Protein AF-A0A355UEF3-F1 (afdb_monomer_lite)

Sequence (88 aa):
IVFEFEKRQSKQNAQNFPQLKQKIYLDTMLNVVNRNYLELFNSKQKMDIYYSTYLPFNKIKLPQTINVIMFSNKTYKVNLKFEKQKLN

pLDDT: mean 83.8, std 14.89, range [46.69, 98.0]

Structure (mmCIF, N/CA/C/O backbone):
data_AF-A0A355UEF3-F1
#
_entry.id   AF-A0A355UEF3-F1
#
loop_
_atom_site.group_PDB
_atom_site.id
_atom_site.type_symbol
_atom_site.label_atom_id
_atom_site.label_alt_id
_atom_site.label_comp_id
_atom_site.label_asym_id
_atom_site.label_entity_id
_atom_site.label_seq_id
_atom_site.pdbx_PDB_ins_code
_atom_site.Cartn_x
_atom_site.Cartn_y
_atom_site.Cartn_z
_atom_site.occupancy
_atom_site.B_iso_or_equiv
_atom_site.auth_seq_id
_atom_site.auth_comp_id
_atom_site.auth_asym_id
_atom_site.auth_atom_id
_atom_site.pdbx_PDB_model_num
ATOM 1 N N . ILE A 1 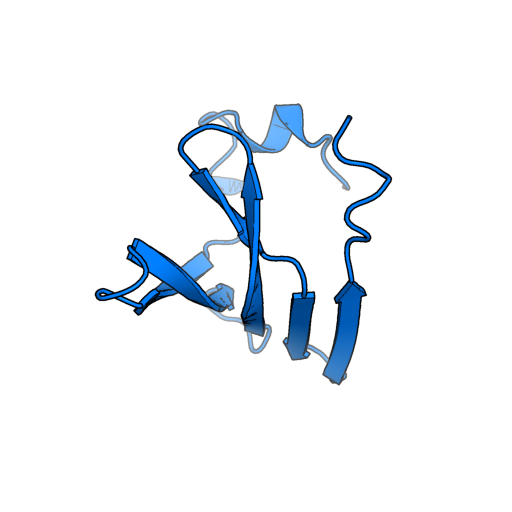1 ? -23.559 1.968 4.191 1.00 54.12 1 ILE A N 1
ATOM 2 C CA . ILE A 1 1 ? -23.779 2.169 2.738 1.00 54.12 1 ILE A CA 1
ATOM 3 C C . ILE A 1 1 ? -22.440 1.962 2.044 1.00 54.12 1 ILE A C 1
ATOM 5 O O . ILE A 1 1 ? -21.485 2.644 2.396 1.00 54.12 1 ILE A O 1
ATOM 9 N N . VAL A 1 2 ? -22.326 0.976 1.151 1.00 55.66 2 VAL A N 1
ATOM 10 C CA . VAL A 1 2 ? -21.106 0.757 0.357 1.00 55.66 2 VAL A CA 1
ATOM 11 C C . VAL A 1 2 ? -21.267 1.545 -0.938 1.00 55.66 2 VAL A C 1
ATOM 13 O O . VAL A 1 2 ? -22.132 1.224 -1.743 1.00 55.66 2 VAL A O 1
ATOM 16 N N . PHE A 1 3 ? -20.479 2.602 -1.125 1.00 57.84 3 PHE A N 1
ATOM 17 C CA . PHE A 1 3 ? -20.529 3.410 -2.347 1.00 57.84 3 PHE A CA 1
ATOM 18 C C . PHE A 1 3 ? -19.740 2.741 -3.482 1.00 57.84 3 PHE A C 1
ATOM 20 O O . PHE A 1 3 ? -18.651 2.206 -3.239 1.00 57.84 3 PHE A O 1
ATOM 27 N N . GLU A 1 4 ? -20.253 2.807 -4.713 1.00 65.50 4 GLU A N 1
ATOM 28 C CA . GLU A 1 4 ? -19.539 2.410 -5.939 1.00 65.50 4 GLU A CA 1
ATOM 29 C C . GLU A 1 4 ? -18.228 3.192 -6.092 1.00 65.50 4 GLU A C 1
ATOM 31 O O . GLU A 1 4 ? -18.155 4.358 -5.707 1.00 65.50 4 GLU A O 1
ATOM 36 N N . PHE A 1 5 ? -17.192 2.557 -6.652 1.00 63.75 5 PHE A N 1
ATOM 37 C CA . PHE A 1 5 ? -15.843 3.129 -6.757 1.00 63.75 5 PHE A CA 1
ATOM 38 C C . PHE A 1 5 ? -15.823 4.497 -7.458 1.00 63.75 5 PHE A C 1
ATOM 40 O O . PHE A 1 5 ? -15.213 5.434 -6.949 1.00 63.75 5 PHE A O 1
ATOM 47 N N . GLU A 1 6 ? -16.554 4.640 -8.562 1.00 64.06 6 GLU A N 1
ATOM 48 C CA . GLU A 1 6 ? -16.644 5.884 -9.339 1.00 64.06 6 GLU A CA 1
ATOM 49 C C . GLU A 1 6 ? -17.264 7.031 -8.526 1.00 64.06 6 GLU A C 1
ATOM 51 O O . GLU A 1 6 ? -16.771 8.159 -8.533 1.00 64.06 6 GLU A O 1
ATOM 56 N N . LYS A 1 7 ? -18.280 6.725 -7.708 1.00 61.19 7 LYS A N 1
ATOM 57 C CA . LYS A 1 7 ? -18.941 7.702 -6.829 1.00 61.19 7 LYS A CA 1
ATOM 58 C C . LYS A 1 7 ? -18.029 8.194 -5.697 1.00 61.19 7 LYS A C 1
ATOM 60 O O . LYS A 1 7 ? -18.232 9.307 -5.207 1.00 61.19 7 LYS A O 1
ATOM 65 N N . ARG A 1 8 ? -16.997 7.422 -5.317 1.00 60.97 8 ARG A N 1
ATOM 66 C CA . ARG A 1 8 ? -15.982 7.814 -4.312 1.00 60.97 8 ARG A CA 1
ATOM 67 C C . ARG A 1 8 ? -14.997 8.865 -4.826 1.00 60.97 8 ARG A C 1
ATOM 69 O O . ARG A 1 8 ? -14.390 9.551 -4.012 1.00 60.97 8 ARG A O 1
ATOM 76 N N . GLN A 1 9 ? -14.825 8.993 -6.144 1.00 56.53 9 GLN A N 1
ATOM 77 C CA . GLN A 1 9 ? -13.895 9.962 -6.741 1.00 56.53 9 GLN A CA 1
ATOM 78 C C . GLN A 1 9 ? -14.512 11.356 -6.938 1.00 56.53 9 GLN A C 1
ATOM 80 O O . GLN A 1 9 ? -13.794 12.323 -7.199 1.00 56.53 9 GLN A O 1
ATOM 85 N N . SER A 1 10 ? -15.834 11.491 -6.793 1.00 55.06 10 SER A N 1
ATOM 86 C CA . SER A 1 10 ? -16.502 12.786 -6.921 1.00 55.06 10 SER A CA 1
ATOM 87 C C . SER A 1 10 ? -16.201 13.684 -5.710 1.00 55.06 10 SER A C 1
ATOM 89 O O . SER A 1 10 ? -16.452 13.324 -4.559 1.00 55.06 10 SER A O 1
ATOM 91 N N . LYS A 1 11 ? -15.708 14.907 -5.960 1.00 57.19 11 LYS A N 1
ATOM 92 C CA . LYS A 1 11 ? -15.491 15.944 -4.924 1.00 57.19 11 LYS A CA 1
ATOM 93 C C . LYS A 1 11 ? -16.767 16.306 -4.142 1.00 57.19 11 LYS A C 1
ATOM 95 O O . LYS A 1 11 ? -16.681 16.954 -3.105 1.00 57.19 11 LYS A O 1
ATOM 100 N N . GLN A 1 12 ? -17.937 15.886 -4.623 1.00 55.47 12 GLN A N 1
ATOM 101 C CA . GLN A 1 12 ? -19.251 16.218 -4.072 1.00 55.47 12 GLN A CA 1
ATOM 102 C C . GLN A 1 12 ? -19.580 15.509 -2.745 1.00 55.47 12 GLN A C 1
ATOM 104 O O . GLN A 1 12 ? -20.563 15.869 -2.113 1.00 55.47 12 GLN A O 1
ATOM 109 N N . ASN A 1 13 ? -18.766 14.551 -2.281 1.00 54.56 13 ASN A N 1
ATOM 110 C CA . ASN A 1 13 ? -19.057 13.760 -1.074 1.00 54.56 13 ASN A CA 1
ATOM 111 C C . ASN A 1 13 ? -17.971 13.805 0.015 1.00 54.56 13 ASN A C 1
ATOM 113 O O . ASN A 1 13 ? -17.926 12.925 0.872 1.00 54.56 13 ASN A O 1
ATOM 117 N N . ALA A 1 14 ? -17.107 14.825 0.032 1.00 57.59 14 ALA A N 1
ATOM 118 C CA . ALA A 1 14 ? -16.004 14.913 0.999 1.00 57.59 14 ALA A CA 1
ATOM 119 C C . ALA A 1 14 ? -16.439 14.827 2.483 1.00 57.59 14 ALA A C 1
ATOM 121 O O . ALA A 1 14 ? -15.656 14.370 3.308 1.00 57.59 14 ALA A O 1
ATOM 122 N N . GLN A 1 15 ? -17.678 15.210 2.824 1.00 60.31 15 GLN A N 1
ATOM 123 C CA . GLN A 1 15 ? -18.228 15.082 4.185 1.00 60.31 15 GLN A CA 1
ATOM 124 C C . GLN A 1 15 ? -18.602 13.643 4.581 1.00 60.31 15 GLN A C 1
ATOM 126 O O . GLN A 1 15 ? -18.607 13.323 5.765 1.00 60.31 15 GLN A O 1
ATOM 131 N N . ASN A 1 16 ? -18.898 12.771 3.613 1.00 67.44 16 ASN A N 1
ATOM 132 C CA . ASN A 1 16 ? -19.375 11.405 3.859 1.00 67.44 16 ASN A CA 1
ATOM 133 C C . ASN A 1 16 ? -18.251 10.358 3.850 1.00 67.44 16 ASN A C 1
ATOM 135 O O . ASN A 1 16 ? -18.492 9.190 4.163 1.00 67.44 16 ASN A O 1
ATOM 139 N N . PHE A 1 17 ? -17.030 10.755 3.483 1.00 71.81 17 PHE A N 1
ATOM 140 C CA . PHE A 1 17 ? -15.870 9.872 3.466 1.00 71.81 17 PHE A CA 1
ATOM 141 C C . PHE A 1 17 ? -14.942 10.168 4.641 1.00 71.81 17 PHE A C 1
ATOM 143 O O . PHE A 1 17 ? -14.721 11.329 4.986 1.00 71.81 17 PHE A O 1
ATOM 150 N N . PRO A 1 18 ? -14.370 9.128 5.265 1.00 74.62 18 PRO A N 1
ATOM 151 C CA . PRO A 1 18 ? -13.460 9.343 6.366 1.00 74.62 18 PRO A CA 1
ATOM 152 C C . PRO A 1 18 ? -12.176 10.010 5.866 1.00 74.62 18 PRO A C 1
ATOM 154 O O . PRO A 1 18 ? -11.635 9.669 4.812 1.00 74.62 18 PRO A O 1
ATOM 157 N N . GLN A 1 19 ? -11.680 10.962 6.649 1.00 83.44 19 GLN A N 1
ATOM 158 C CA . GLN A 1 19 ? -10.423 11.638 6.357 1.00 83.44 19 GLN A CA 1
ATOM 159 C C . GLN A 1 19 ? -9.246 10.694 6.622 1.00 83.44 19 GLN A C 1
ATOM 161 O O . GLN A 1 19 ? -9.236 9.943 7.601 1.00 83.44 19 GLN A O 1
ATOM 166 N N . LEU A 1 20 ? -8.241 10.743 5.748 1.00 87.19 20 LEU A N 1
ATOM 167 C CA . LEU A 1 20 ? -7.075 9.864 5.769 1.00 87.19 20 LEU A CA 1
ATOM 168 C C . LEU A 1 20 ? -5.796 10.690 5.901 1.00 87.19 20 LEU A C 1
ATOM 170 O O . LEU A 1 20 ? -5.542 11.592 5.106 1.00 87.19 20 LEU A O 1
ATOM 174 N N . LYS A 1 21 ? -4.959 10.349 6.880 1.00 91.75 21 LYS A N 1
ATOM 175 C CA . LYS A 1 21 ? -3.563 10.774 6.929 1.00 91.75 21 LYS A CA 1
ATOM 176 C C . LYS A 1 21 ? -2.744 9.763 6.140 1.00 91.75 21 LYS A C 1
ATOM 178 O O . LYS A 1 21 ? -2.771 8.574 6.445 1.00 91.75 21 LYS A O 1
ATOM 183 N N . GLN A 1 22 ? -2.007 10.240 5.146 1.00 94.38 22 GLN A N 1
ATOM 184 C CA . GLN A 1 22 ? -1.195 9.399 4.278 1.00 94.38 22 GLN A CA 1
ATOM 185 C C . GLN A 1 22 ? 0.283 9.772 4.388 1.00 94.38 22 GLN A C 1
ATOM 187 O O . GLN A 1 22 ? 0.634 10.951 4.413 1.00 94.38 22 GLN A O 1
ATOM 192 N N . LYS A 1 23 ? 1.156 8.765 4.420 1.00 96.69 23 LYS A N 1
ATOM 193 C CA . LYS A 1 23 ? 2.604 8.931 4.303 1.00 96.69 23 LYS A CA 1
ATOM 194 C 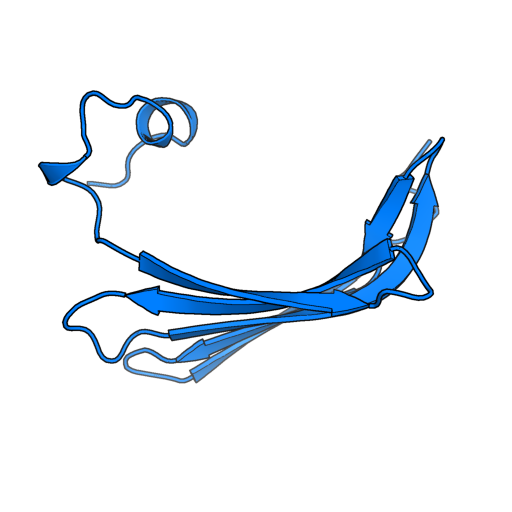C . LYS A 1 23 ? 3.151 7.964 3.261 1.00 96.69 23 LYS A C 1
ATOM 196 O O . LYS A 1 23 ? 3.059 6.750 3.424 1.00 96.69 23 LYS A O 1
ATOM 201 N N . ILE A 1 24 ? 3.734 8.522 2.206 1.00 96.31 24 ILE A N 1
ATOM 202 C CA . ILE A 1 24 ? 4.317 7.772 1.094 1.00 96.31 24 ILE A CA 1
ATOM 203 C C . ILE A 1 24 ? 5.835 7.800 1.240 1.00 96.31 24 ILE A C 1
ATOM 205 O O . ILE A 1 24 ? 6.422 8.859 1.459 1.00 96.31 24 ILE A O 1
ATOM 209 N N . TYR A 1 25 ? 6.457 6.637 1.110 1.00 96.56 25 TYR A N 1
ATOM 210 C CA . TYR A 1 25 ? 7.901 6.486 1.046 1.00 96.56 25 TYR A CA 1
ATOM 211 C C . TYR A 1 25 ? 8.291 6.081 -0.373 1.00 96.56 25 TYR A C 1
ATOM 213 O O . TYR A 1 25 ? 7.698 5.177 -0.972 1.00 96.56 25 TYR A O 1
ATOM 221 N N . LEU A 1 26 ? 9.274 6.793 -0.911 1.00 95.31 26 LEU A N 1
ATOM 222 C CA . LEU A 1 26 ? 9.777 6.603 -2.262 1.00 95.31 26 LEU A CA 1
ATOM 223 C C . LEU A 1 26 ? 11.168 5.977 -2.203 1.00 95.31 26 LEU A C 1
ATOM 225 O O . LEU A 1 26 ? 11.996 6.364 -1.381 1.00 95.31 26 LEU A O 1
ATOM 229 N N . ASP A 1 27 ? 11.418 5.037 -3.102 1.00 93.06 27 ASP A N 1
ATOM 230 C CA . ASP A 1 27 ? 12.761 4.627 -3.483 1.00 93.06 27 ASP A CA 1
ATOM 231 C C . ASP A 1 27 ? 13.221 5.546 -4.620 1.00 93.06 27 ASP A C 1
ATOM 233 O O . ASP A 1 27 ? 12.686 5.497 -5.732 1.00 93.06 27 ASP A O 1
ATOM 237 N N . THR A 1 28 ? 14.180 6.421 -4.325 1.00 92.44 28 THR A N 1
ATOM 238 C CA . THR A 1 28 ? 14.668 7.436 -5.268 1.00 92.44 28 THR A CA 1
ATOM 239 C C . THR A 1 28 ? 15.554 6.853 -6.363 1.00 92.44 28 THR A C 1
ATOM 241 O O . THR A 1 28 ? 15.582 7.404 -7.459 1.00 92.44 28 THR A O 1
ATOM 244 N N . MET A 1 29 ? 16.235 5.728 -6.115 1.00 91.50 29 MET A N 1
ATOM 245 C CA . MET A 1 29 ? 17.070 5.069 -7.125 1.00 91.50 29 MET A CA 1
ATOM 246 C C . MET A 1 29 ? 16.202 4.388 -8.179 1.00 91.50 29 MET A C 1
ATOM 248 O O . MET A 1 29 ? 16.474 4.457 -9.377 1.00 91.50 29 MET A O 1
ATOM 252 N N . LEU A 1 30 ? 15.135 3.722 -7.739 1.00 87.88 30 LEU A N 1
ATOM 253 C CA . LEU A 1 30 ? 14.214 3.031 -8.632 1.00 87.88 30 LEU A CA 1
ATOM 254 C C . LEU A 1 30 ? 13.095 3.934 -9.161 1.00 87.88 30 LEU A C 1
ATOM 256 O O . LEU A 1 30 ? 12.462 3.538 -10.145 1.00 87.88 30 LEU A O 1
ATOM 260 N N . ASN A 1 31 ? 12.901 5.113 -8.563 1.00 89.88 31 ASN A N 1
ATOM 261 C CA . ASN A 1 31 ? 11.805 6.051 -8.804 1.00 89.88 31 ASN A CA 1
ATOM 262 C C . ASN A 1 31 ? 10.420 5.390 -8.653 1.00 89.88 31 ASN A C 1
ATOM 264 O O . ASN A 1 31 ? 9.586 5.429 -9.557 1.00 89.88 31 ASN A O 1
ATOM 268 N N . VAL A 1 32 ? 10.201 4.717 -7.521 1.00 91.62 32 VAL A N 1
ATOM 269 C CA . VAL A 1 32 ? 8.966 3.967 -7.215 1.00 91.62 32 VAL A CA 1
ATOM 270 C C . VAL A 1 32 ? 8.521 4.187 -5.772 1.00 91.62 32 VAL A C 1
ATOM 272 O O . VAL A 1 32 ? 9.318 4.543 -4.909 1.00 91.62 32 VAL A O 1
ATOM 275 N N . VAL A 1 33 ? 7.244 3.935 -5.483 1.00 92.88 33 VAL A N 1
ATOM 276 C CA . VAL A 1 33 ? 6.726 3.901 -4.107 1.00 92.88 33 VAL A CA 1
ATOM 277 C C . VAL A 1 33 ? 7.105 2.572 -3.465 1.00 92.88 33 VAL A C 1
ATOM 279 O O . VAL A 1 33 ? 6.653 1.542 -3.945 1.00 92.88 33 VAL A O 1
ATOM 282 N N . ASN A 1 34 ? 7.858 2.583 -2.362 1.00 94.31 34 ASN A N 1
ATOM 283 C CA . ASN A 1 34 ? 8.215 1.359 -1.630 1.00 94.31 34 ASN A CA 1
ATOM 284 C C . ASN A 1 34 ? 7.272 1.062 -0.453 1.00 94.31 34 ASN A C 1
ATOM 286 O O . ASN A 1 34 ? 7.109 -0.097 -0.064 1.00 94.31 34 ASN A O 1
ATOM 290 N N . ARG A 1 35 ? 6.610 2.087 0.097 1.00 97.00 35 ARG A N 1
ATOM 291 C CA . ARG A 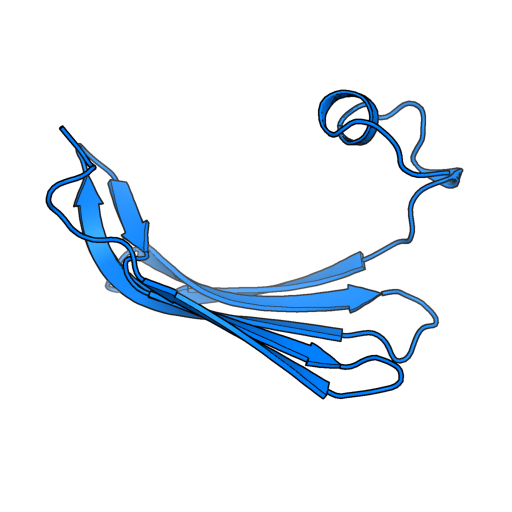1 35 ? 5.674 1.941 1.211 1.00 97.00 35 ARG A CA 1
ATOM 292 C C . ARG A 1 35 ? 4.642 3.060 1.225 1.00 97.00 35 ARG A C 1
ATOM 294 O O . ARG A 1 35 ? 4.957 4.216 0.948 1.00 97.00 35 ARG A O 1
ATOM 301 N N . ASN A 1 36 ? 3.411 2.728 1.586 1.00 96.94 36 ASN A N 1
ATOM 302 C CA . ASN A 1 36 ? 2.328 3.681 1.783 1.00 96.94 36 ASN A CA 1
ATOM 303 C C . ASN A 1 36 ? 1.623 3.371 3.107 1.00 96.94 36 ASN A C 1
ATOM 305 O O . ASN A 1 36 ? 1.034 2.303 3.260 1.00 96.94 36 ASN A O 1
ATOM 309 N N . TYR A 1 37 ? 1.704 4.301 4.054 1.00 96.62 37 TYR A N 1
ATOM 310 C CA . TYR A 1 37 ? 1.034 4.211 5.345 1.00 96.62 37 TYR A CA 1
ATOM 311 C C . TYR A 1 37 ? -0.191 5.124 5.353 1.00 96.62 37 TYR A C 1
ATOM 313 O O . TYR A 1 37 ? -0.098 6.309 5.028 1.00 96.62 37 TYR A O 1
ATOM 321 N N . LEU A 1 38 ? -1.329 4.567 5.744 1.00 95.12 38 LEU A N 1
ATOM 322 C CA . LEU A 1 38 ? -2.633 5.210 5.774 1.00 95.12 38 LEU A CA 1
ATOM 323 C C . LEU A 1 38 ? -3.207 5.095 7.186 1.00 95.12 38 LEU A C 1
ATOM 325 O O . LEU A 1 38 ? -3.239 4.012 7.764 1.00 95.12 38 LEU A O 1
ATOM 329 N N . GLU A 1 39 ? -3.697 6.196 7.736 1.00 94.31 39 GLU A N 1
ATOM 330 C CA . GLU A 1 39 ? -4.349 6.240 9.043 1.00 94.31 39 GLU A CA 1
ATOM 331 C C . GLU A 1 39 ? -5.642 7.035 8.935 1.00 94.31 39 GLU A C 1
ATOM 333 O O . GLU A 1 39 ? -5.654 8.159 8.435 1.00 94.31 39 GLU A O 1
ATOM 338 N N . LEU A 1 40 ? -6.745 6.441 9.381 1.00 91.00 40 LEU A N 1
ATOM 339 C CA . LEU A 1 40 ? -8.028 7.131 9.429 1.00 91.00 40 LEU A CA 1
ATOM 340 C C . LEU A 1 40 ? -8.011 8.129 10.592 1.00 91.00 40 LEU A C 1
ATOM 342 O O . LEU A 1 40 ? -7.658 7.772 11.717 1.00 91.00 40 LEU A O 1
ATOM 346 N N . PHE A 1 41 ? -8.396 9.379 10.333 1.00 87.38 41 PHE A N 1
ATOM 347 C CA . PHE A 1 41 ? -8.475 10.402 11.377 1.00 87.38 41 PHE A CA 1
ATOM 348 C C . PHE A 1 41 ? -9.430 9.969 12.492 1.00 87.38 41 PHE A C 1
ATOM 350 O O . PHE A 1 41 ? -10.471 9.363 12.235 1.00 87.38 41 PHE A O 1
ATOM 357 N N . ASN A 1 42 ? -9.070 10.296 13.737 1.00 87.69 42 ASN A N 1
ATOM 358 C CA . ASN A 1 42 ? -9.843 9.966 14.940 1.00 87.69 42 ASN A CA 1
ATOM 359 C C . ASN A 1 42 ? -10.172 8.466 15.079 1.00 87.69 42 ASN A C 1
ATOM 361 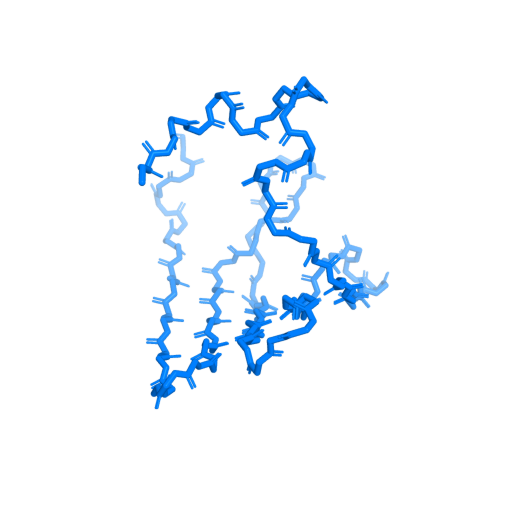O O . ASN A 1 42 ? -11.162 8.092 15.705 1.00 87.69 42 ASN A O 1
ATOM 365 N N . SER A 1 43 ? -9.343 7.595 14.501 1.00 87.00 43 SER A N 1
ATOM 366 C CA . SER A 1 43 ? -9.531 6.150 14.519 1.00 87.00 43 SER A CA 1
ATOM 367 C C . SER A 1 43 ? -8.216 5.440 14.825 1.00 87.00 43 SER A C 1
ATOM 369 O O . SER A 1 43 ? -7.134 5.914 14.496 1.00 87.00 43 SER A O 1
ATOM 371 N N . LYS A 1 44 ? -8.302 4.256 15.437 1.00 88.56 44 LYS A N 1
ATOM 372 C CA . LYS A 1 44 ? -7.147 3.351 15.583 1.00 88.56 44 LYS A CA 1
ATOM 373 C C . LYS A 1 44 ? -6.869 2.559 14.301 1.00 88.56 44 LYS A C 1
ATOM 375 O O . LYS A 1 44 ? -5.919 1.779 14.263 1.00 88.56 44 LYS A O 1
ATOM 380 N N . GLN A 1 45 ? -7.708 2.727 13.277 1.00 93.75 45 GLN A N 1
ATOM 381 C CA . GLN A 1 45 ? -7.611 1.987 12.031 1.00 93.75 45 GLN A CA 1
ATOM 382 C C . GLN A 1 45 ? -6.476 2.520 11.156 1.00 93.75 45 GLN A C 1
ATOM 384 O O . GLN A 1 45 ? -6.445 3.699 10.793 1.00 93.75 45 GLN A O 1
ATOM 389 N N . LYS A 1 46 ? -5.547 1.628 10.818 1.00 95.50 46 LYS A N 1
ATOM 390 C CA . LYS A 1 46 ? -4.322 1.928 10.075 1.00 95.50 46 LYS A CA 1
ATOM 391 C C . LYS A 1 46 ? -4.105 0.869 9.010 1.00 95.50 46 LYS A C 1
ATOM 393 O O . LYS A 1 46 ? -4.448 -0.293 9.208 1.00 95.50 46 LYS A O 1
ATOM 398 N N . MET A 1 47 ? -3.502 1.249 7.900 1.00 96.44 47 MET A N 1
ATOM 399 C CA . MET A 1 47 ? -3.101 0.338 6.842 1.00 96.44 47 MET A CA 1
ATOM 400 C C . MET A 1 47 ? -1.671 0.655 6.443 1.00 96.44 47 MET A C 1
ATOM 402 O O . MET A 1 47 ? -1.324 1.802 6.181 1.00 96.44 47 MET A O 1
ATOM 406 N N . ASP A 1 48 ? -0.847 -0.376 6.402 1.00 97.00 48 ASP A N 1
ATOM 407 C CA . ASP A 1 48 ? 0.547 -0.291 6.017 1.00 97.00 48 ASP A CA 1
ATOM 408 C C . ASP A 1 48 ? 0.773 -1.169 4.795 1.00 97.00 48 ASP A C 1
ATOM 410 O O . ASP A 1 48 ? 0.563 -2.384 4.844 1.00 97.00 48 ASP A O 1
ATOM 414 N N . ILE A 1 49 ? 1.129 -0.536 3.684 1.00 98.00 49 ILE A N 1
ATOM 415 C CA . ILE A 1 49 ? 1.293 -1.191 2.395 1.00 98.00 49 ILE A CA 1
ATOM 416 C C . ILE A 1 49 ? 2.767 -1.151 2.028 1.00 98.00 49 ILE A C 1
ATOM 418 O O . ILE A 1 49 ? 3.329 -0.070 1.880 1.00 98.00 49 ILE A O 1
ATOM 422 N N . TYR A 1 50 ? 3.372 -2.313 1.825 1.00 97.19 50 TYR A N 1
ATOM 423 C CA . TYR A 1 50 ? 4.740 -2.465 1.351 1.00 97.19 50 TYR A CA 1
ATOM 424 C C . TYR A 1 50 ? 4.740 -3.001 -0.070 1.00 97.19 50 TYR A C 1
ATOM 426 O O . TYR A 1 50 ? 4.115 -4.025 -0.358 1.00 97.19 50 TYR A O 1
ATOM 434 N N . TYR A 1 51 ? 5.495 -2.338 -0.933 1.00 95.69 51 TYR A N 1
ATOM 435 C CA . TYR A 1 51 ? 5.683 -2.725 -2.320 1.00 95.69 51 TYR A CA 1
ATOM 436 C C . TYR A 1 51 ? 7.111 -3.227 -2.483 1.00 95.69 51 TYR A C 1
ATOM 438 O O . TYR A 1 51 ? 8.078 -2.533 -2.160 1.00 95.69 51 TYR A O 1
ATOM 446 N N . SER A 1 52 ? 7.254 -4.450 -2.971 1.00 91.94 52 SER A N 1
ATOM 447 C CA . SER A 1 52 ? 8.556 -5.051 -3.227 1.00 91.94 52 SER A CA 1
ATOM 448 C C . SER A 1 52 ? 8.530 -5.767 -4.556 1.00 91.94 52 SER A C 1
ATOM 450 O O . SER A 1 52 ? 7.474 -6.233 -4.983 1.00 91.94 52 SER A O 1
ATOM 452 N N . THR A 1 53 ? 9.708 -5.891 -5.178 1.00 91.06 53 THR A N 1
ATOM 453 C CA . THR A 1 53 ? 9.900 -6.424 -6.537 1.00 91.06 53 THR A CA 1
ATOM 454 C C . THR A 1 53 ? 9.093 -5.650 -7.586 1.00 91.06 53 THR A C 1
ATOM 456 O O . THR A 1 53 ? 7.914 -5.372 -7.409 1.00 91.06 53 THR A O 1
ATOM 459 N N . TYR A 1 54 ? 9.710 -5.255 -8.696 1.00 90.44 54 TYR A N 1
ATOM 460 C CA . TYR A 1 54 ? 9.024 -4.440 -9.701 1.00 90.44 54 TYR A CA 1
ATOM 461 C C . TYR A 1 54 ? 9.171 -5.064 -11.077 1.00 90.44 54 TYR A C 1
ATOM 463 O O . TYR A 1 54 ? 10.278 -5.394 -11.499 1.00 90.44 54 TYR A O 1
ATOM 471 N N . LEU A 1 55 ? 8.048 -5.210 -11.773 1.00 89.25 55 LEU A N 1
ATOM 472 C CA . LEU A 1 55 ? 8.021 -5.625 -13.164 1.00 89.25 55 LEU A CA 1
ATOM 473 C C . LEU A 1 55 ? 8.137 -4.381 -14.050 1.00 89.25 55 LEU A C 1
ATOM 475 O O . LEU A 1 55 ? 7.381 -3.423 -13.854 1.00 89.25 55 LEU A O 1
ATOM 479 N N . PRO A 1 56 ? 9.058 -4.367 -15.027 1.00 86.75 56 PRO A N 1
ATOM 480 C CA . PRO A 1 56 ? 9.036 -3.343 -16.057 1.00 86.75 56 PRO A CA 1
ATOM 481 C C . PRO A 1 56 ? 7.772 -3.529 -16.903 1.00 86.75 56 PRO A C 1
ATOM 483 O O . PRO A 1 56 ? 7.499 -4.631 -17.377 1.00 86.75 56 PRO A O 1
ATOM 486 N N . PHE A 1 57 ? 7.002 -2.459 -17.082 1.00 83.62 57 PHE A N 1
ATOM 487 C CA . PHE A 1 57 ? 5.813 -2.444 -17.926 1.00 83.62 57 PHE A CA 1
ATOM 488 C C . PHE A 1 57 ? 5.764 -1.123 -18.693 1.00 83.62 57 PHE A C 1
ATOM 490 O O . PHE A 1 57 ? 5.515 -0.060 -18.121 1.00 83.62 57 PHE A O 1
ATOM 497 N N . ASN A 1 58 ? 6.047 -1.168 -19.996 1.00 83.25 58 ASN A N 1
ATOM 498 C CA . ASN A 1 58 ? 6.285 0.025 -20.812 1.00 83.25 58 ASN A CA 1
ATOM 499 C C . ASN A 1 58 ? 7.332 0.959 -20.164 1.00 83.25 58 ASN A C 1
ATOM 501 O O . ASN A 1 58 ? 8.452 0.539 -19.881 1.00 83.25 58 ASN A O 1
ATOM 505 N N . LYS A 1 59 ? 6.970 2.229 -19.925 1.00 85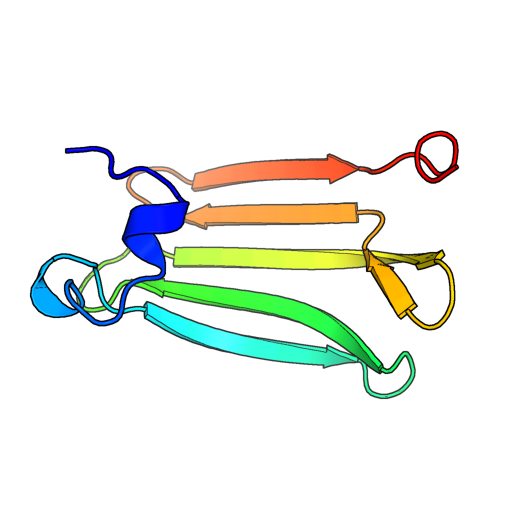.31 59 LYS A N 1
ATOM 506 C CA . LYS A 1 59 ? 7.822 3.262 -19.308 1.00 85.31 59 LYS A CA 1
ATOM 507 C C . LYS A 1 59 ? 7.656 3.362 -17.785 1.00 85.31 59 LYS A C 1
ATOM 509 O O . LYS A 1 59 ? 8.188 4.291 -17.183 1.00 85.31 59 LYS A O 1
ATOM 514 N N . ILE A 1 60 ? 6.904 2.450 -17.163 1.00 85.25 60 ILE A N 1
ATOM 515 C CA . ILE A 1 60 ? 6.654 2.442 -15.717 1.00 85.25 60 ILE A CA 1
ATOM 516 C C . ILE A 1 60 ? 7.116 1.128 -15.078 1.00 85.25 60 ILE A C 1
ATOM 518 O O . ILE A 1 60 ? 7.319 0.111 -15.742 1.00 85.25 60 ILE A O 1
ATOM 522 N N . LYS A 1 61 ? 7.290 1.156 -13.758 1.00 88.69 61 LYS A N 1
ATOM 523 C CA . LYS A 1 61 ? 7.596 -0.017 -12.937 1.00 88.69 61 LYS A CA 1
ATOM 524 C C . LYS A 1 61 ? 6.365 -0.361 -12.108 1.00 88.69 61 LYS A C 1
ATOM 526 O O . LYS A 1 61 ? 5.944 0.442 -11.279 1.00 88.69 61 LYS A O 1
ATOM 531 N N . LEU A 1 62 ? 5.796 -1.541 -12.330 1.00 89.38 62 LEU A N 1
ATOM 532 C CA . LEU A 1 62 ? 4.642 -2.027 -11.576 1.00 89.38 62 LEU A CA 1
ATOM 533 C C . LEU A 1 62 ? 5.110 -2.877 -10.393 1.00 89.38 62 LEU A C 1
ATOM 535 O O . LEU A 1 62 ? 5.973 -3.736 -10.583 1.00 89.38 62 LEU A O 1
ATOM 539 N N . PRO A 1 63 ? 4.565 -2.686 -9.181 1.00 92.00 63 PRO A N 1
ATOM 540 C CA . PRO A 1 63 ? 4.898 -3.544 -8.054 1.00 92.00 63 PRO A CA 1
ATOM 541 C C . PRO A 1 63 ? 4.409 -4.970 -8.322 1.00 92.00 63 PRO A C 1
ATOM 543 O O . PRO A 1 63 ? 3.232 -5.207 -8.582 1.00 92.00 63 PRO A O 1
ATOM 546 N N . GLN A 1 64 ? 5.328 -5.926 -8.254 1.00 92.75 64 GLN A N 1
ATOM 547 C CA . GLN A 1 64 ? 5.033 -7.342 -8.425 1.00 92.75 64 GLN A CA 1
ATOM 548 C C . GLN A 1 64 ? 4.463 -7.946 -7.146 1.00 92.75 64 GLN A C 1
ATOM 550 O O . GLN A 1 64 ? 3.596 -8.812 -7.210 1.00 92.75 64 GLN A O 1
ATOM 555 N N . THR A 1 65 ? 4.944 -7.493 -5.989 1.00 94.19 65 THR A N 1
ATOM 556 C CA . THR A 1 65 ? 4.475 -7.957 -4.687 1.00 94.19 65 THR A CA 1
ATOM 557 C C . THR A 1 65 ? 3.962 -6.772 -3.882 1.00 94.19 65 THR A C 1
ATOM 559 O O . THR A 1 65 ? 4.651 -5.762 -3.730 1.00 94.19 65 THR A O 1
ATOM 562 N N . ILE A 1 66 ? 2.753 -6.908 -3.343 1.00 96.75 66 ILE A N 1
ATOM 563 C CA . ILE A 1 66 ? 2.130 -5.929 -2.454 1.00 96.75 66 ILE A CA 1
ATOM 564 C C . ILE A 1 66 ? 1.755 -6.645 -1.162 1.00 96.75 66 ILE A C 1
ATOM 566 O O . ILE A 1 66 ? 0.937 -7.563 -1.160 1.00 96.75 66 ILE A O 1
ATOM 570 N N . ASN A 1 67 ? 2.349 -6.225 -0.052 1.00 97.38 67 ASN A N 1
ATOM 571 C CA . ASN A 1 67 ? 2.001 -6.704 1.278 1.00 97.38 67 ASN A CA 1
ATOM 572 C C . ASN A 1 67 ? 1.197 -5.626 1.988 1.00 97.38 67 ASN A C 1
ATOM 574 O O . ASN A 1 67 ? 1.667 -4.503 2.125 1.00 97.38 67 ASN A O 1
ATOM 578 N N . VAL A 1 68 ? 0.011 -5.969 2.470 1.00 97.44 68 VAL A N 1
ATOM 579 C CA . VAL A 1 68 ? -0.865 -5.060 3.203 1.00 97.44 68 VAL A CA 1
ATOM 580 C C . VAL A 1 68 ? -1.052 -5.596 4.613 1.00 97.44 68 VAL A C 1
ATOM 582 O O . VAL A 1 68 ? -1.467 -6.740 4.800 1.00 97.44 68 VAL A O 1
ATOM 585 N N . ILE A 1 69 ? -0.784 -4.757 5.608 1.00 96.94 69 ILE A N 1
ATOM 586 C CA . ILE A 1 69 ? -1.117 -5.009 7.008 1.00 96.94 69 ILE A CA 1
ATOM 587 C C . ILE A 1 69 ? -2.175 -3.990 7.415 1.00 96.94 69 ILE A C 1
ATOM 589 O O . ILE A 1 69 ? -1.929 -2.788 7.382 1.00 96.94 69 ILE A O 1
ATOM 593 N N . MET A 1 70 ? -3.360 -4.459 7.793 1.00 95.75 70 MET A N 1
ATOM 594 C CA . MET A 1 70 ? -4.452 -3.603 8.256 1.00 95.75 70 MET A CA 1
ATOM 595 C C . MET A 1 70 ? -4.645 -3.797 9.752 1.00 95.75 70 MET A C 1
ATOM 597 O O . MET A 1 70 ? -4.971 -4.894 10.203 1.00 95.75 70 MET A O 1
ATOM 601 N N . PHE A 1 71 ? -4.480 -2.727 10.515 1.00 92.56 71 PHE A N 1
ATOM 602 C CA . PHE A 1 71 ? -4.776 -2.673 11.937 1.00 92.56 71 PHE A CA 1
ATOM 603 C C . PHE A 1 71 ? -6.175 -2.099 12.112 1.00 92.56 71 PHE A C 1
ATOM 605 O O . PHE A 1 71 ? -6.451 -0.982 11.689 1.00 92.56 71 PHE A O 1
ATOM 612 N N . SER A 1 72 ? -7.069 -2.868 12.718 1.00 88.50 72 SER A N 1
ATOM 613 C CA . SER A 1 72 ? -8.420 -2.432 13.079 1.00 88.50 72 SER A CA 1
ATOM 614 C C . SER A 1 72 ? -8.758 -2.995 14.465 1.00 88.50 72 SER A C 1
ATOM 616 O O . SER A 1 72 ? -7.918 -2.929 15.357 1.00 88.50 72 SER A O 1
ATOM 618 N N . ASN A 1 73 ? -9.928 -3.615 14.654 1.00 88.81 73 ASN A N 1
ATOM 619 C CA . ASN A 1 73 ? -10.216 -4.425 15.845 1.00 88.81 73 ASN A CA 1
ATOM 620 C C . ASN A 1 73 ? -9.331 -5.684 15.906 1.00 88.81 73 ASN A C 1
ATOM 622 O O . ASN A 1 73 ? -9.060 -6.209 16.981 1.00 88.81 73 ASN A O 1
ATOM 626 N N . LYS A 1 74 ? -8.898 -6.172 14.738 1.00 92.00 74 LYS A N 1
ATOM 627 C CA . LYS A 1 74 ? -7.933 -7.262 14.560 1.00 92.00 74 LYS A CA 1
ATOM 628 C C . LYS A 1 74 ? -6.915 -6.853 13.495 1.00 92.00 74 LYS A C 1
ATOM 630 O O . LYS A 1 74 ? -7.184 -5.955 12.689 1.00 92.00 74 LYS A O 1
ATOM 635 N N . THR A 1 75 ? -5.765 -7.518 13.493 1.00 94.44 75 THR A N 1
ATOM 636 C CA . THR A 1 75 ? -4.737 -7.329 12.464 1.00 94.44 75 THR A CA 1
ATOM 637 C C . THR A 1 75 ? -4.986 -8.286 11.307 1.00 94.44 75 THR A C 1
ATOM 639 O O . THR A 1 75 ? -4.980 -9.501 11.498 1.00 94.44 75 THR A O 1
ATOM 642 N N . TYR A 1 76 ? -5.160 -7.745 10.106 1.00 95.44 76 TYR A N 1
ATOM 643 C CA . TYR A 1 76 ? -5.279 -8.517 8.872 1.00 95.44 76 TYR A CA 1
ATOM 644 C C . TYR A 1 76 ? -4.006 -8.383 8.049 1.00 95.44 76 TYR A C 1
ATOM 646 O O . TYR A 1 76 ? -3.391 -7.316 8.014 1.00 95.44 76 TYR A O 1
ATOM 654 N N . LYS A 1 77 ? -3.624 -9.464 7.370 1.00 96.19 77 LYS A N 1
ATOM 655 C CA . LYS A 1 77 ? -2.483 -9.496 6.457 1.00 96.19 77 LYS A CA 1
ATOM 656 C C . LYS A 1 77 ? -2.961 -9.981 5.098 1.00 96.19 77 LYS A C 1
ATOM 658 O O . LYS A 1 77 ? -3.612 -11.018 5.018 1.00 96.19 77 LYS A O 1
ATOM 663 N N . VAL A 1 78 ? -2.637 -9.236 4.050 1.00 96.00 78 VAL A N 1
ATOM 664 C CA . VAL A 1 78 ? -2.926 -9.593 2.659 1.00 96.00 78 VAL A CA 1
ATOM 665 C C . VAL A 1 78 ? -1.617 -9.541 1.885 1.00 96.00 78 VAL A C 1
ATOM 667 O O . VAL A 1 78 ? -0.880 -8.564 1.981 1.00 96.00 78 VAL A O 1
ATOM 670 N N . ASN A 1 79 ? -1.322 -10.590 1.126 1.00 95.56 79 ASN A N 1
ATOM 671 C CA . ASN A 1 79 ? -0.201 -10.627 0.195 1.00 95.56 79 ASN A CA 1
ATOM 672 C C . ASN A 1 79 ? -0.767 -10.782 -1.216 1.00 95.56 79 ASN A C 1
ATOM 674 O O . ASN A 1 79 ? -1.524 -11.712 -1.484 1.00 95.56 79 ASN A O 1
ATOM 678 N N . LEU A 1 80 ? -0.425 -9.846 -2.094 1.00 93.06 80 LEU A N 1
ATOM 679 C CA . LEU A 1 80 ? -0.745 -9.893 -3.512 1.00 93.06 80 LEU A CA 1
ATOM 680 C C . LEU A 1 80 ? 0.556 -10.106 -4.274 1.00 93.06 80 LEU A C 1
ATOM 682 O O . LEU A 1 80 ? 1.520 -9.367 -4.067 1.00 93.06 80 LEU A O 1
ATOM 686 N N . LYS A 1 81 ? 0.569 -11.090 -5.171 1.00 92.06 81 LYS A N 1
ATOM 687 C CA . LYS A 1 81 ? 1.694 -11.369 -6.059 1.00 92.06 81 LYS A CA 1
ATOM 688 C C . LYS A 1 81 ? 1.193 -11.435 -7.494 1.00 92.06 81 LYS A C 1
ATOM 690 O O . LYS A 1 81 ? 0.334 -12.251 -7.818 1.00 92.06 81 LYS A O 1
ATOM 695 N N . PHE A 1 82 ? 1.729 -10.571 -8.344 1.00 86.69 82 PHE A N 1
ATOM 696 C CA . PHE A 1 82 ? 1.408 -10.521 -9.762 1.00 86.69 82 PHE A CA 1
ATOM 697 C C . PHE A 1 82 ? 2.406 -11.365 -10.550 1.00 86.69 82 PHE A C 1
ATOM 699 O O . PHE A 1 82 ? 3.626 -11.258 -10.392 1.00 86.69 82 PHE A O 1
ATOM 706 N N . GLU A 1 83 ? 1.884 -12.229 -11.411 1.00 81.44 83 GLU A N 1
ATOM 707 C CA . GLU A 1 83 ? 2.699 -13.042 -12.302 1.00 81.44 83 GLU A CA 1
ATOM 708 C C . GLU A 1 83 ? 2.911 -12.320 -13.630 1.00 81.44 83 GLU A C 1
ATOM 710 O O . GLU A 1 83 ? 1.978 -11.782 -14.225 1.00 81.44 83 GLU A O 1
ATOM 715 N N . LYS A 1 84 ? 4.157 -12.345 -14.114 1.00 68.62 84 LYS A N 1
ATOM 716 C CA . LYS A 1 84 ? 4.595 -11.651 -15.334 1.00 68.62 84 LYS A CA 1
ATOM 717 C C . LYS A 1 84 ? 3.795 -12.061 -16.582 1.00 68.62 84 LYS A C 1
ATOM 719 O O . LYS A 1 84 ? 3.673 -11.270 -17.505 1.00 68.62 84 LYS A O 1
ATOM 724 N N . GLN A 1 85 ? 3.226 -13.268 -16.588 1.00 61.78 85 GLN A N 1
ATOM 725 C CA . GLN A 1 85 ? 2.477 -13.840 -17.713 1.00 61.78 85 GLN A CA 1
ATOM 726 C C . GLN A 1 85 ? 1.098 -13.191 -17.949 1.00 61.78 85 GLN A C 1
ATOM 728 O O . GLN A 1 85 ? 0.487 -13.446 -18.980 1.00 61.78 85 GLN A O 1
ATOM 733 N N . LYS A 1 86 ? 0.606 -12.345 -17.030 1.00 57.16 86 LYS A N 1
ATOM 734 C CA . LYS A 1 86 ? -0.706 -11.671 -17.133 1.00 57.16 86 LYS A CA 1
ATOM 735 C C . LYS A 1 86 ? -0.636 -10.205 -17.595 1.00 57.16 86 LYS A C 1
ATOM 737 O O . LYS A 1 86 ? -1.644 -9.514 -17.530 1.00 57.16 86 LYS A O 1
ATOM 742 N N . LEU A 1 87 ? 0.541 -9.722 -18.006 1.00 55.16 87 LEU A N 1
ATOM 743 C CA . LEU A 1 87 ? 0.774 -8.338 -18.458 1.00 55.16 87 LEU A CA 1
ATOM 744 C C . LEU A 1 87 ? 0.931 -8.219 -19.990 1.00 55.16 87 LEU A C 1
ATOM 746 O O . LEU A 1 87 ? 1.533 -7.256 -20.452 1.00 55.16 87 LEU A O 1
ATOM 750 N N . ASN A 1 88 ? 0.429 -9.185 -20.765 1.00 46.69 88 ASN A N 1
ATOM 751 C CA . ASN A 1 88 ? 0.385 -9.090 -22.230 1.00 46.69 88 ASN A CA 1
ATOM 752 C C . ASN A 1 88 ? -0.869 -8.356 -22.699 1.00 46.69 88 ASN A C 1
ATOM 754 O O . ASN A 1 88 ? -1.960 -8.721 -22.206 1.00 46.69 88 ASN A O 1
#

Foldseek 3Di:
DDDDPVVVPDPPCPVVDFDKDKDWDADPVQRGTQWIKIDTPPAPWIKIKGFDDWDDQPPDTHGQWIWIWIDHVDTDIDIHGHDPVPRD

Secondary structure (DSSP, 8-state):
----HHHHT-GGGTTTS--EEE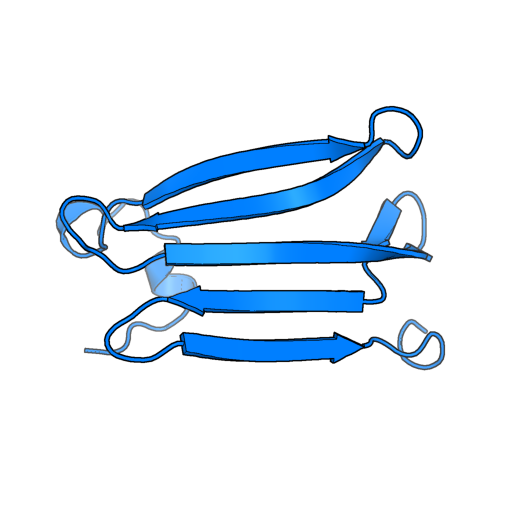EEEEETTTTEEEEEEEEETTSS-EEEEEEEEEEEETTEEEEEEEEEEEESSSEEEEEEE--GGG--

Radius of gyration: 15.63 Å; chains: 1; bounding box: 41×30×38 Å